Protein AF-A0A1A9NJ94-F1 (afdb_monomer)

Structure (mmCIF, N/CA/C/O backbone):
data_AF-A0A1A9NJ94-F1
#
_entry.id   AF-A0A1A9NJ94-F1
#
loop_
_atom_site.group_PDB
_atom_site.id
_atom_site.type_symbol
_atom_site.label_atom_id
_atom_site.label_alt_id
_atom_site.label_comp_id
_atom_site.label_asym_id
_atom_site.label_entity_id
_atom_site.label_seq_id
_atom_site.pdbx_PDB_ins_code
_atom_site.Cartn_x
_atom_site.Cartn_y
_atom_site.Cartn_z
_atom_site.occupancy
_atom_site.B_iso_or_equiv
_atom_site.auth_seq_id
_atom_site.auth_comp_id
_atom_site.auth_asym_id
_atom_site.auth_atom_id
_atom_site.pdbx_PDB_model_num
ATOM 1 N N . MET A 1 1 ? -7.160 -4.532 -1.356 1.00 85.94 1 MET A N 1
ATOM 2 C CA . MET A 1 1 ? -7.025 -4.022 0.027 1.00 85.94 1 MET A CA 1
ATOM 3 C C . MET A 1 1 ? -8.215 -3.170 0.413 1.00 85.94 1 MET A C 1
ATOM 5 O O . MET A 1 1 ? -8.699 -2.399 -0.420 1.00 85.94 1 MET A O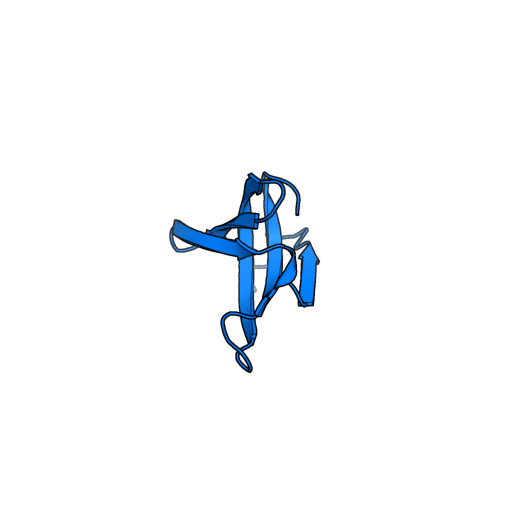 1
ATOM 9 N N . GLU A 1 2 ? -8.613 -3.263 1.677 1.00 89.38 2 GLU A N 1
ATOM 10 C CA . GLU A 1 2 ? -9.583 -2.379 2.326 1.00 89.38 2 GLU A CA 1
ATOM 11 C C . GLU A 1 2 ? -8.905 -1.519 3.399 1.00 89.38 2 GLU A C 1
ATOM 13 O O . GLU A 1 2 ? -7.971 -1.968 4.062 1.00 89.38 2 GLU A O 1
ATOM 18 N N . ILE A 1 3 ? -9.367 -0.276 3.564 1.00 92.69 3 ILE A N 1
A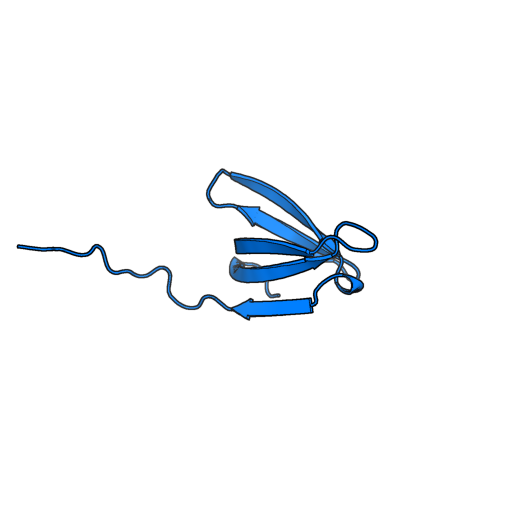TOM 19 C CA . ILE A 1 3 ? -8.804 0.664 4.543 1.00 92.69 3 ILE A CA 1
ATOM 20 C C . ILE A 1 3 ? -9.103 0.159 5.962 1.00 92.69 3 ILE A C 1
ATOM 22 O O . ILE A 1 3 ? -10.226 -0.233 6.260 1.00 92.69 3 ILE A O 1
ATOM 26 N N . GLY A 1 4 ? -8.098 0.186 6.837 1.00 89.19 4 GLY A N 1
ATOM 27 C CA . GLY A 1 4 ? -8.186 -0.235 8.237 1.00 89.19 4 GLY A CA 1
ATOM 28 C C . GLY A 1 4 ? -7.806 -1.696 8.486 1.00 89.19 4 GLY A C 1
ATOM 29 O O . GLY A 1 4 ? -7.474 -2.035 9.622 1.00 89.19 4 GLY A O 1
ATOM 30 N N . LYS A 1 5 ? -7.779 -2.534 7.443 1.00 91.56 5 LYS A N 1
ATOM 31 C CA . LYS A 1 5 ? -7.384 -3.945 7.529 1.00 91.56 5 LYS A CA 1
ATOM 32 C C . LYS A 1 5 ? -5.875 -4.149 7.359 1.00 91.56 5 LYS A C 1
ATOM 34 O O . LYS A 1 5 ? -5.178 -3.290 6.808 1.00 91.56 5 LYS A O 1
ATOM 39 N N . PHE A 1 6 ? -5.396 -5.299 7.833 1.00 92.19 6 PHE A N 1
ATOM 40 C CA . PHE A 1 6 ? -3.998 -5.719 7.765 1.00 92.19 6 PHE A CA 1
ATOM 41 C C . PHE A 1 6 ? -3.793 -6.756 6.668 1.00 92.19 6 PHE A C 1
ATOM 43 O O . PHE A 1 6 ? -4.633 -7.635 6.470 1.00 92.19 6 PHE A O 1
ATOM 50 N N . TYR A 1 7 ? -2.667 -6.651 5.972 1.00 92.19 7 TYR A N 1
ATOM 51 C CA . TYR A 1 7 ? -2.332 -7.521 4.857 1.00 92.19 7 TYR A CA 1
ATOM 52 C C . TYR A 1 7 ? -0.849 -7.880 4.862 1.00 92.19 7 TYR A C 1
ATOM 54 O O . TYR A 1 7 ? -0.015 -7.059 5.244 1.00 92.19 7 TYR A O 1
ATOM 62 N N . ASP A 1 8 ? -0.549 -9.072 4.359 1.00 93.06 8 ASP A N 1
ATOM 63 C CA . ASP A 1 8 ? 0.766 -9.437 3.849 1.00 93.06 8 ASP A CA 1
ATOM 64 C C . ASP A 1 8 ? 0.748 -9.248 2.330 1.00 93.06 8 ASP A C 1
ATOM 66 O O . ASP A 1 8 ? -0.209 -9.642 1.653 1.00 93.06 8 ASP A O 1
ATOM 70 N N . VAL A 1 9 ? 1.771 -8.591 1.793 1.00 92.56 9 VAL A N 1
ATOM 71 C CA . VAL A 1 9 ? 1.813 -8.156 0.395 1.00 92.56 9 VAL A CA 1
ATOM 72 C C . VAL A 1 9 ? 3.166 -8.471 -0.206 1.00 92.56 9 VAL A C 1
ATOM 74 O O . VAL A 1 9 ? 4.189 -8.053 0.332 1.00 92.56 9 VAL A O 1
ATOM 77 N N . ALA A 1 10 ? 3.162 -9.128 -1.359 1.00 93.69 10 ALA A N 1
ATOM 78 C CA . ALA A 1 10 ? 4.330 -9.258 -2.218 1.00 93.69 10 ALA A CA 1
ATOM 79 C C . ALA A 1 10 ? 4.158 -8.340 -3.431 1.00 93.69 10 ALA A C 1
ATOM 81 O O . ALA A 1 10 ? 3.138 -8.420 -4.123 1.00 93.69 10 ALA A O 1
ATOM 82 N N . PHE A 1 11 ? 5.124 -7.463 -3.694 1.00 92.88 11 PHE A N 1
ATOM 83 C CA . PHE A 1 11 ? 5.047 -6.523 -4.812 1.00 92.88 11 PHE A CA 1
ATOM 84 C C . PHE A 1 11 ? 6.403 -6.265 -5.459 1.00 92.88 11 PHE A C 1
ATOM 86 O O . PHE A 1 11 ? 7.448 -6.353 -4.819 1.00 92.88 11 PHE A O 1
ATOM 93 N N . ALA A 1 12 ? 6.377 -5.926 -6.744 1.00 91.62 12 ALA A N 1
ATOM 94 C CA . ALA A 1 12 ? 7.562 -5.538 -7.490 1.00 91.62 12 ALA A CA 1
ATOM 95 C C . ALA A 1 12 ? 7.977 -4.103 -7.146 1.00 91.62 12 ALA A C 1
ATOM 97 O O . ALA A 1 12 ? 7.155 -3.183 -7.178 1.00 91.62 12 ALA A O 1
ATOM 98 N N . THR A 1 13 ? 9.266 -3.890 -6.897 1.00 86.38 13 THR A N 1
ATOM 99 C CA . THR A 1 13 ? 9.858 -2.541 -6.818 1.00 86.38 13 THR A CA 1
ATOM 100 C C . THR A 1 13 ? 10.910 -2.263 -7.879 1.00 86.38 13 THR A C 1
ATOM 102 O O . THR A 1 13 ? 11.283 -1.108 -8.079 1.00 86.38 13 THR A O 1
ATOM 105 N N . GLY A 1 14 ? 11.298 -3.284 -8.642 1.00 83.00 14 GLY A N 1
ATOM 106 C CA . GLY A 1 14 ? 12.214 -3.176 -9.770 1.00 83.00 14 GLY A CA 1
ATOM 107 C C . GLY A 1 14 ? 11.879 -4.175 -10.874 1.00 83.00 14 GLY A C 1
ATOM 108 O O . GLY A 1 14 ? 10.899 -4.912 -10.796 1.00 83.00 14 GLY A O 1
ATOM 109 N N . ARG A 1 15 ? 12.719 -4.229 -11.917 1.00 76.75 15 ARG A N 1
ATOM 110 C CA . ARG A 1 15 ? 12.533 -5.173 -13.041 1.00 76.75 15 ARG A CA 1
ATOM 111 C C . ARG A 1 15 ? 12.627 -6.645 -12.621 1.00 76.75 15 ARG A C 1
ATOM 113 O O . ARG A 1 15 ? 12.069 -7.487 -13.311 1.00 76.75 15 ARG A O 1
ATOM 120 N N . TYR A 1 16 ? 13.322 -6.937 -11.521 1.00 84.44 16 TYR A N 1
ATOM 121 C CA . TYR A 1 16 ? 13.558 -8.299 -11.026 1.00 84.44 16 TYR A CA 1
ATOM 122 C C . TYR A 1 16 ? 13.487 -8.402 -9.496 1.00 84.44 16 TYR A C 1
ATOM 124 O O . TYR A 1 16 ? 13.883 -9.414 -8.926 1.00 84.44 16 TYR A O 1
ATOM 132 N N . GLU A 1 17 ? 13.014 -7.351 -8.826 1.00 88.94 17 GLU A N 1
ATOM 133 C CA . GLU A 1 17 ? 13.014 -7.258 -7.367 1.00 88.94 17 GLU A CA 1
ATOM 134 C C . GLU A 1 17 ? 11.584 -7.361 -6.852 1.00 88.94 17 GLU A C 1
ATOM 136 O O . GLU A 1 17 ? 10.726 -6.551 -7.215 1.00 88.94 17 GLU A O 1
ATOM 141 N N . ILE A 1 18 ? 11.351 -8.373 -6.015 1.00 89.50 18 ILE A N 1
ATOM 142 C CA . ILE A 1 18 ? 10.095 -8.595 -5.305 1.00 89.50 18 ILE A CA 1
ATOM 143 C C . ILE A 1 18 ? 10.358 -8.298 -3.832 1.00 89.50 18 ILE A C 1
ATOM 145 O O . ILE A 1 18 ? 11.184 -8.956 -3.198 1.00 89.50 18 ILE A O 1
ATOM 149 N N . GLU A 1 19 ? 9.652 -7.312 -3.294 1.00 91.19 19 GLU A N 1
ATOM 150 C CA . GLU A 1 19 ? 9.638 -7.007 -1.869 1.00 91.19 19 GLU A CA 1
ATOM 151 C C . GLU A 1 19 ? 8.422 -7.651 -1.200 1.00 91.19 19 GLU A C 1
ATOM 153 O O . GLU A 1 19 ? 7.355 -7.805 -1.802 1.00 91.19 19 GLU A O 1
ATOM 158 N N . TYR A 1 20 ? 8.594 -8.000 0.075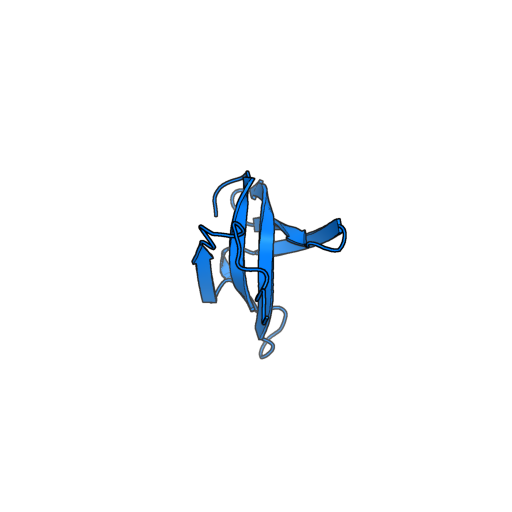 1.00 91.06 20 TYR A N 1
ATOM 159 C CA . TYR A 1 20 ? 7.563 -8.604 0.908 1.00 91.06 20 TYR A CA 1
ATOM 160 C C . TYR A 1 20 ? 7.326 -7.732 2.133 1.00 91.06 20 TYR A C 1
ATOM 162 O O . TYR A 1 20 ? 8.241 -7.447 2.903 1.00 91.06 20 TYR A O 1
ATOM 170 N N . GLU A 1 21 ? 6.078 -7.337 2.323 1.00 89.69 21 GLU A N 1
ATOM 171 C CA . GLU A 1 21 ? 5.625 -6.524 3.441 1.00 89.69 21 GLU A CA 1
ATOM 172 C C . GLU A 1 21 ? 4.635 -7.330 4.263 1.00 89.69 21 GLU A C 1
ATOM 174 O O . GLU A 1 21 ? 3.595 -7.733 3.748 1.00 89.69 21 GLU A O 1
ATOM 179 N N . GLN A 1 22 ? 4.948 -7.556 5.536 1.00 91.06 22 GLN A N 1
ATOM 180 C CA . GLN A 1 22 ? 4.113 -8.353 6.429 1.00 91.06 22 GLN A CA 1
ATOM 181 C C . GLN A 1 22 ? 3.394 -7.471 7.448 1.00 91.06 22 GLN A C 1
ATOM 183 O O . GLN A 1 22 ? 3.975 -6.535 8.003 1.00 91.06 22 GLN A O 1
ATOM 188 N N . GLY A 1 23 ? 2.122 -7.773 7.701 1.00 89.50 23 GLY A N 1
ATOM 189 C CA . GLY A 1 23 ? 1.315 -7.109 8.721 1.00 89.50 23 GLY A CA 1
ATOM 190 C C . GLY A 1 23 ? 1.133 -5.609 8.488 1.00 89.50 23 GLY A C 1
ATOM 191 O O . GLY A 1 23 ? 1.084 -4.838 9.450 1.00 89.50 23 GLY A O 1
ATOM 192 N N . VAL A 1 24 ? 1.041 -5.173 7.230 1.00 92.44 24 VAL A N 1
ATOM 193 C CA . VAL A 1 24 ? 0.874 -3.755 6.902 1.00 92.44 24 VAL A CA 1
ATOM 194 C C . VAL A 1 24 ? -0.592 -3.348 6.904 1.00 92.44 24 VAL A C 1
ATOM 196 O O . VAL A 1 24 ? -1.454 -4.028 6.347 1.00 92.44 24 VAL A O 1
ATOM 199 N N . GLN A 1 25 ? -0.890 -2.206 7.519 1.00 93.94 25 GLN A N 1
ATOM 200 C CA . GLN A 1 25 ? -2.245 -1.673 7.582 1.00 93.94 25 GLN A CA 1
ATOM 201 C C . GLN A 1 25 ? -2.521 -0.773 6.382 1.00 93.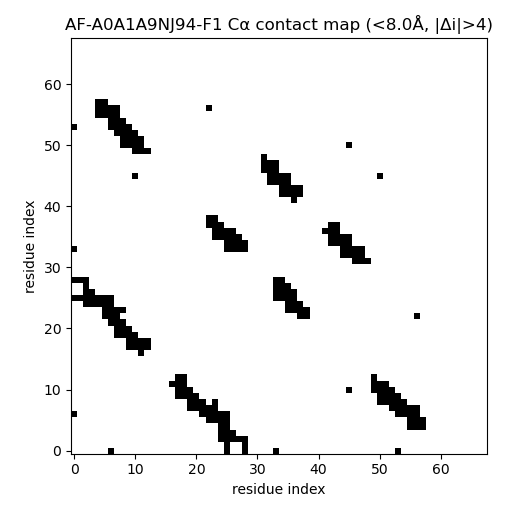94 25 GLN A C 1
ATOM 203 O O . GLN A 1 25 ? -1.803 0.201 6.158 1.00 93.94 25 GLN A O 1
ATOM 208 N N . CYS A 1 26 ? -3.592 -1.022 5.632 1.00 93.31 26 CYS A N 1
ATOM 209 C CA . CYS A 1 26 ? -3.990 -0.100 4.572 1.00 93.31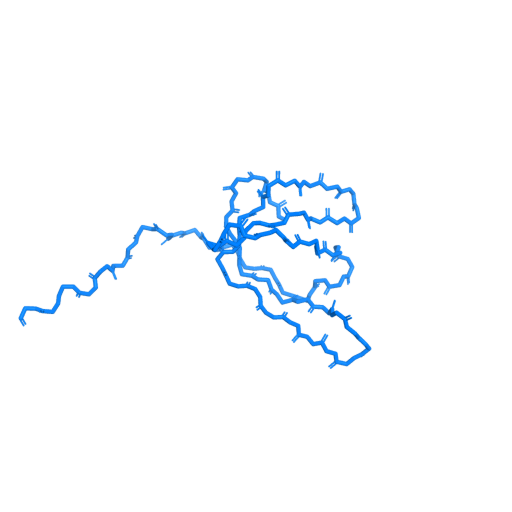 26 CYS A CA 1
ATOM 210 C C . CYS A 1 26 ? -4.598 1.172 5.183 1.00 93.31 26 CYS A C 1
ATOM 212 O O . CYS A 1 26 ? -5.637 1.118 5.838 1.00 93.31 26 CYS A O 1
ATOM 214 N N . ILE A 1 27 ? -3.968 2.328 4.962 1.00 94.44 27 ILE A N 1
ATOM 215 C CA . ILE A 1 27 ? -4.433 3.621 5.496 1.00 94.44 27 ILE A CA 1
ATOM 216 C C . ILE A 1 27 ? -5.118 4.485 4.438 1.00 94.44 27 ILE A C 1
ATOM 218 O O . ILE A 1 27 ? -5.916 5.358 4.768 1.00 94.44 27 ILE A O 1
ATOM 222 N N . LYS A 1 28 ? -4.808 4.269 3.156 1.00 94.50 28 LYS A N 1
ATOM 223 C CA . LYS A 1 28 ? -5.422 5.006 2.051 1.00 94.50 28 LYS A CA 1
ATOM 224 C C . LYS A 1 28 ? -5.472 4.142 0.802 1.00 94.50 28 LYS A C 1
ATOM 226 O O . LYS A 1 28 ? -4.487 3.499 0.446 1.00 94.50 28 LYS A O 1
ATOM 231 N N . LYS A 1 29 ? -6.597 4.205 0.095 1.00 93.94 29 LYS A N 1
ATOM 232 C CA . LYS A 1 29 ? -6.789 3.576 -1.210 1.00 93.94 29 LYS A CA 1
ATOM 233 C C . LYS A 1 29 ? -6.944 4.651 -2.278 1.00 93.94 29 LYS A C 1
ATOM 235 O O . LYS A 1 29 ? -7.730 5.580 -2.119 1.00 93.94 29 LYS A O 1
ATOM 240 N N . THR A 1 30 ? -6.187 4.518 -3.357 1.00 92.25 30 THR A N 1
ATOM 241 C CA . THR A 1 30 ? -6.368 5.281 -4.596 1.00 92.25 30 THR A CA 1
ATOM 242 C C . THR A 1 30 ? -6.626 4.302 -5.745 1.00 92.25 30 THR A C 1
ATOM 244 O O . THR A 1 30 ? -6.392 3.102 -5.571 1.00 92.25 30 THR A O 1
ATOM 247 N N . PRO A 1 31 ? -7.103 4.770 -6.912 1.00 90.75 31 PRO A N 1
ATOM 248 C CA . PRO A 1 31 ? -7.385 3.885 -8.042 1.00 90.75 31 PRO A CA 1
ATOM 249 C C . PRO A 1 31 ? -6.167 3.083 -8.512 1.00 90.75 31 PRO A C 1
ATOM 251 O O . PRO A 1 31 ? -6.326 1.937 -8.901 1.00 90.75 31 PRO A O 1
ATOM 254 N N . LEU A 1 32 ? -4.960 3.655 -8.425 1.00 92.38 32 LEU A N 1
ATOM 255 C CA . LEU A 1 32 ? -3.730 3.048 -8.954 1.00 92.38 32 LEU A CA 1
ATOM 256 C C . LEU A 1 32 ? -2.779 2.523 -7.870 1.00 92.38 32 LEU A C 1
ATOM 258 O O . LEU A 1 32 ? -1.852 1.775 -8.165 1.00 92.38 32 LEU A O 1
ATOM 262 N N . SER A 1 33 ? -2.966 2.921 -6.611 1.00 93.31 33 SER A N 1
ATOM 263 C CA . SER A 1 33 ? -2.045 2.560 -5.528 1.00 93.31 33 SER A CA 1
ATOM 264 C C . SER A 1 33 ? -2.713 2.506 -4.158 1.00 93.31 33 SER A C 1
ATOM 266 O O . SER A 1 33 ? -3.740 3.145 -3.902 1.00 93.31 33 SER A O 1
ATOM 268 N N . TYR A 1 34 ? -2.091 1.770 -3.248 1.00 93.62 34 TYR A N 1
ATOM 269 C CA . TYR A 1 34 ? -2.441 1.701 -1.840 1.00 93.62 34 TYR A CA 1
ATOM 270 C C . TYR A 1 34 ? -1.332 2.326 -1.008 1.00 93.62 34 TYR A C 1
ATOM 272 O O . TYR A 1 34 ? -0.148 2.087 -1.241 1.00 93.62 34 TYR A O 1
ATOM 280 N N . ARG A 1 35 ? -1.714 3.111 -0.003 1.00 94.06 35 ARG A N 1
ATOM 281 C CA . ARG A 1 35 ? -0.789 3.550 1.035 1.00 94.06 35 ARG A CA 1
ATOM 282 C C . ARG A 1 35 ? -0.979 2.657 2.242 1.00 94.06 35 ARG A C 1
ATOM 284 O O . ARG A 1 35 ? -2.078 2.594 2.799 1.00 94.06 35 ARG A O 1
ATOM 291 N N . VAL A 1 36 ? 0.094 1.991 2.630 1.00 93.50 36 VAL A N 1
ATOM 292 C CA . VAL A 1 36 ? 0.121 1.089 3.773 1.00 93.50 36 VAL A CA 1
ATOM 293 C C . VAL A 1 36 ? 1.027 1.650 4.861 1.00 93.50 36 VAL A C 1
ATOM 295 O O . VAL A 1 36 ? 1.971 2.391 4.577 1.00 93.50 36 VAL A O 1
ATOM 298 N N . LYS A 1 37 ? 0.714 1.344 6.113 1.00 94.25 37 LYS A N 1
ATOM 299 C CA . LYS A 1 37 ? 1.485 1.715 7.295 1.00 94.25 37 LYS A CA 1
ATOM 300 C C . LYS A 1 37 ? 2.038 0.443 7.931 1.00 94.25 37 LYS A C 1
ATOM 302 O O . LYS A 1 37 ? 1.277 -0.487 8.188 1.00 94.25 37 LYS A O 1
ATOM 307 N N . ARG A 1 38 ? 3.346 0.413 8.173 1.00 91.88 38 ARG A N 1
ATOM 308 C CA . ARG A 1 38 ? 4.029 -0.674 8.888 1.00 91.88 38 ARG A CA 1
ATOM 309 C C . ARG A 1 38 ? 3.836 -0.531 10.397 1.00 91.88 38 ARG A C 1
ATOM 311 O O . ARG A 1 38 ? 3.472 0.545 10.882 1.00 91.88 38 ARG A O 1
ATOM 318 N N . GLN A 1 39 ? 4.140 -1.591 11.144 1.00 86.25 39 GLN A N 1
ATOM 319 C CA . GLN A 1 39 ? 4.127 -1.550 12.611 1.00 86.25 39 GLN A CA 1
ATOM 320 C C . GLN A 1 39 ? 5.116 -0.518 13.174 1.00 86.25 39 GLN A C 1
ATOM 322 O O . GLN A 1 39 ? 4.792 0.157 14.147 1.00 86.25 39 GLN A O 1
ATOM 327 N N . ASP A 1 40 ? 6.240 -0.284 12.488 1.00 85.31 40 ASP A N 1
ATOM 328 C CA . ASP A 1 40 ? 7.238 0.739 12.847 1.00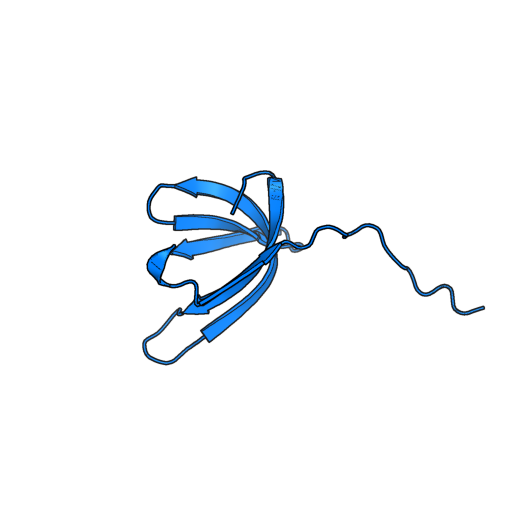 85.31 40 ASP A CA 1
ATOM 329 C C . ASP A 1 40 ? 6.750 2.187 12.652 1.00 85.31 40 ASP A C 1
ATOM 331 O O . ASP A 1 40 ? 7.495 3.145 12.843 1.00 85.31 40 ASP A O 1
ATOM 335 N N . GLY A 1 41 ? 5.510 2.386 12.198 1.00 87.56 41 GLY A N 1
ATOM 336 C CA . GLY A 1 41 ? 4.927 3.706 11.962 1.00 87.56 41 GLY A CA 1
ATOM 337 C C . GLY A 1 41 ? 5.293 4.335 10.617 1.00 87.56 41 GLY A C 1
ATOM 338 O O . GLY A 1 41 ? 4.663 5.318 10.219 1.00 87.56 41 GLY A O 1
ATOM 339 N N . THR A 1 42 ? 6.241 3.754 9.881 1.00 92.06 42 THR A N 1
ATOM 340 C CA . THR A 1 42 ? 6.581 4.172 8.516 1.00 92.06 42 THR A CA 1
ATOM 341 C C . THR A 1 42 ? 5.447 3.855 7.539 1.00 92.06 42 THR A C 1
ATOM 343 O O . THR A 1 42 ? 4.646 2.940 7.747 1.00 92.06 42 THR A O 1
ATOM 346 N N . THR A 1 43 ? 5.352 4.632 6.456 1.00 93.31 43 THR A N 1
ATOM 347 C CA . THR A 1 43 ? 4.348 4.410 5.403 1.00 93.31 43 THR A CA 1
ATOM 348 C C . THR A 1 43 ? 5.009 4.055 4.084 1.00 93.31 43 THR A C 1
ATOM 350 O O . THR A 1 43 ? 5.987 4.701 3.708 1.00 93.31 43 THR A O 1
ATOM 353 N N . ARG A 1 44 ? 4.427 3.110 3.347 1.00 90.94 44 ARG A N 1
ATOM 354 C CA . ARG A 1 44 ? 4.870 2.685 2.017 1.00 90.94 44 ARG A CA 1
ATOM 355 C C . ARG A 1 44 ? 3.739 2.870 1.008 1.00 90.94 44 ARG A C 1
ATOM 357 O O . ARG A 1 44 ? 2.560 2.743 1.345 1.00 90.94 44 ARG A O 1
ATOM 364 N N . LEU A 1 45 ? 4.103 3.217 -0.222 1.00 93.00 45 LEU A N 1
ATOM 365 C CA . LEU A 1 45 ? 3.187 3.274 -1.356 1.00 93.00 45 LEU A CA 1
ATOM 366 C C . LEU A 1 45 ? 3.378 2.005 -2.187 1.00 93.00 45 LEU A C 1
ATOM 368 O O . LEU A 1 45 ? 4.505 1.693 -2.556 1.00 93.00 45 LEU A O 1
ATOM 372 N N . ILE A 1 46 ? 2.288 1.300 -2.472 1.00 91.38 46 ILE A N 1
ATOM 373 C CA . ILE A 1 46 ? 2.284 0.065 -3.258 1.00 91.38 46 ILE A CA 1
ATOM 374 C C . ILE A 1 46 ? 1.376 0.284 -4.468 1.00 91.38 46 ILE A C 1
ATOM 376 O O . ILE A 1 46 ? 0.197 0.604 -4.310 1.00 91.38 46 ILE A O 1
ATOM 380 N N . GLY A 1 47 ? 1.920 0.150 -5.676 1.00 92.69 47 GLY A N 1
ATOM 381 C CA . GLY A 1 47 ? 1.135 0.206 -6.911 1.00 92.69 47 GLY A CA 1
ATOM 382 C C . GLY A 1 47 ? 0.274 -1.044 -7.058 1.00 92.69 47 GLY A C 1
ATOM 383 O O . GLY A 1 47 ? 0.757 -2.137 -6.798 1.00 92.69 47 GLY A O 1
ATOM 384 N N . GLN A 1 48 ? -0.987 -0.899 -7.469 1.00 90.31 48 GLN A N 1
ATOM 385 C CA . GLN A 1 48 ? -1.891 -2.042 -7.659 1.00 90.31 48 GLN A CA 1
ATOM 386 C C . GLN A 1 48 ? -1.362 -3.047 -8.682 1.00 90.31 48 GLN A C 1
ATOM 388 O O . GLN A 1 48 ? -1.432 -4.245 -8.443 1.00 90.31 48 GLN A O 1
ATOM 393 N N . ASP A 1 49 ? -0.804 -2.538 -9.778 1.00 91.06 49 ASP A N 1
ATOM 394 C CA . ASP A 1 49 ? -0.254 -3.331 -10.881 1.00 91.06 49 ASP A CA 1
ATOM 395 C C . ASP A 1 49 ? 1.003 -4.124 -10.483 1.00 91.06 49 ASP A C 1
ATOM 397 O O . ASP A 1 49 ? 1.316 -5.153 -11.066 1.00 91.06 49 ASP A O 1
ATOM 401 N N . ALA A 1 50 ? 1.704 -3.668 -9.442 1.00 90.62 50 ALA A N 1
ATOM 402 C CA . ALA A 1 50 ? 2.930 -4.296 -8.970 1.00 90.62 50 ALA A CA 1
ATOM 403 C C . ALA A 1 50 ? 2.685 -5.417 -7.947 1.00 90.62 50 ALA A C 1
ATOM 405 O O . ALA A 1 50 ? 3.648 -6.052 -7.528 1.00 90.62 50 ALA A O 1
ATOM 406 N N . ILE A 1 51 ? 1.447 -5.637 -7.491 1.00 91.69 51 ILE A N 1
ATOM 407 C CA . ILE A 1 51 ? 1.137 -6.634 -6.457 1.00 91.69 51 ILE A CA 1
ATOM 408 C C . ILE A 1 51 ? 1.036 -8.016 -7.094 1.00 91.69 51 ILE A C 1
ATOM 410 O O . ILE A 1 51 ? 0.172 -8.257 -7.932 1.00 91.69 51 ILE A O 1
ATOM 414 N N . PHE A 1 52 ? 1.871 -8.938 -6.627 1.00 90.12 52 PHE A N 1
ATOM 415 C CA . PHE A 1 52 ? 1.816 -10.346 -7.010 1.00 90.12 52 PHE A CA 1
ATOM 416 C C . PHE A 1 52 ? 0.913 -11.148 -6.082 1.00 90.12 52 PHE A C 1
ATOM 418 O O . PHE A 1 52 ? 0.112 -11.960 -6.537 1.00 90.12 52 PHE A O 1
ATOM 425 N N . GLU A 1 53 ? 1.030 -10.909 -4.776 1.00 91.00 53 GLU A N 1
ATOM 426 C CA . GLU A 1 53 ? 0.268 -11.629 -3.764 1.00 91.00 53 GLU A CA 1
ATOM 427 C C . GLU A 1 53 ? -0.248 -10.665 -2.702 1.00 91.00 53 GLU A C 1
ATOM 429 O O . GLU A 1 53 ? 0.440 -9.732 -2.281 1.00 91.00 53 GLU A O 1
ATOM 434 N N . LEU A 1 54 ? -1.489 -10.894 -2.279 1.00 91.31 54 LEU A N 1
ATOM 435 C CA . LEU A 1 54 ? -2.160 -10.119 -1.252 1.00 91.31 54 LEU A CA 1
ATOM 436 C C . LEU A 1 54 ? -2.949 -11.068 -0.365 1.00 91.31 54 LEU A C 1
ATOM 438 O O . LEU A 1 54 ? -3.937 -11.664 -0.796 1.00 91.31 54 LEU A O 1
ATOM 442 N N . LYS A 1 55 ? -2.527 -11.170 0.891 1.00 92.62 55 LYS A N 1
ATOM 443 C CA . LYS A 1 55 ? -3.154 -12.026 1.890 1.00 92.62 55 LYS A CA 1
ATOM 444 C C . LYS A 1 55 ? -3.678 -11.172 3.030 1.00 92.62 55 LYS A C 1
ATOM 446 O O . LYS A 1 55 ? -2.934 -10.411 3.636 1.00 92.62 55 LYS A O 1
ATOM 451 N N . GLU A 1 56 ? -4.975 -11.261 3.306 1.00 91.75 56 GLU A N 1
ATOM 452 C CA . GLU A 1 56 ? -5.566 -10.569 4.452 1.00 91.75 56 GLU A CA 1
ATOM 453 C C . GLU A 1 56 ? -5.156 -11.265 5.749 1.00 91.75 56 GLU A C 1
ATOM 455 O O . GLU A 1 56 ? -5.364 -12.468 5.914 1.00 91.75 56 GLU A O 1
ATOM 460 N N . VAL A 1 57 ? -4.587 -10.501 6.677 1.00 88.25 57 VAL A N 1
ATOM 461 C CA . VAL A 1 57 ? -4.199 -10.992 7.999 1.00 88.25 57 VAL A CA 1
ATOM 462 C C . VAL A 1 57 ? -5.336 -10.678 8.962 1.00 88.25 57 VAL A C 1
ATOM 464 O O . VAL A 1 57 ? -5.350 -9.659 9.655 1.00 88.25 57 VAL A O 1
ATOM 467 N N . VAL A 1 58 ? -6.332 -11.561 8.984 1.00 74.25 58 VAL A N 1
ATOM 468 C CA . VAL A 1 58 ? -7.429 -11.516 9.956 1.00 74.25 58 VAL A CA 1
ATOM 469 C C . VAL A 1 58 ? -6.967 -12.252 11.211 1.00 74.25 58 VAL A C 1
ATOM 471 O O . VAL A 1 58 ? -7.196 -13.450 11.340 1.00 74.25 58 VAL A O 1
ATOM 474 N N . GLY A 1 59 ? -6.247 -11.579 12.115 1.00 58.88 59 GLY A N 1
ATOM 475 C CA . GLY A 1 59 ? -5.816 -12.270 13.337 1.00 58.88 59 GLY A CA 1
ATOM 476 C C . GLY A 1 59 ? -4.599 -11.761 14.098 1.00 58.88 59 GLY A C 1
ATOM 477 O O . GLY A 1 59 ? -3.980 -12.563 14.786 1.00 58.88 59 GLY A O 1
ATOM 478 N N . LEU A 1 60 ? -4.279 -10.462 14.118 1.00 56.38 60 LEU A N 1
ATOM 479 C CA . LEU A 1 60 ? -3.382 -9.922 15.164 1.00 56.38 60 LEU A CA 1
ATOM 480 C C . LEU A 1 60 ? -4.075 -9.856 16.550 1.00 56.38 60 LEU A C 1
ATOM 482 O O . LEU A 1 60 ? -3.920 -8.908 17.314 1.00 56.38 60 LEU A O 1
ATOM 486 N N . ALA A 1 61 ? -4.818 -10.915 16.874 1.00 44.19 61 ALA A N 1
ATOM 487 C CA . ALA A 1 61 ? -5.173 -11.359 18.207 1.00 44.19 61 ALA A CA 1
ATOM 488 C C . ALA A 1 61 ? -4.503 -12.731 18.463 1.00 44.19 61 ALA A C 1
ATOM 490 O O . ALA A 1 61 ? -5.176 -13.751 18.501 1.00 44.19 61 ALA A O 1
ATOM 491 N N . SER A 1 62 ? -3.179 -12.685 18.700 1.00 43.25 62 SER A N 1
ATOM 492 C CA . SER A 1 62 ? -2.359 -13.609 19.525 1.00 43.25 62 SER A CA 1
ATOM 493 C C . SER A 1 62 ? -2.151 -15.079 19.055 1.00 43.25 62 SER A C 1
ATOM 495 O O . SER A 1 62 ? -2.931 -15.579 18.254 1.00 43.25 62 SER A O 1
ATOM 497 N N . PRO A 1 63 ? -1.070 -15.777 19.492 1.00 49.72 63 PRO A N 1
ATOM 498 C CA . PRO A 1 63 ? -0.684 -15.896 20.896 1.00 49.72 63 PRO A CA 1
ATOM 499 C C . PRO A 1 63 ? 0.725 -15.381 21.209 1.00 49.72 63 PRO A C 1
ATOM 501 O O . PRO A 1 63 ? 1.716 -15.748 20.581 1.00 49.72 63 PRO A O 1
ATOM 504 N N . ARG A 1 64 ? 0.826 -14.610 22.297 1.00 46.97 64 ARG A N 1
ATOM 505 C CA . ARG A 1 64 ? 1.947 -14.787 23.226 1.00 46.97 64 ARG A CA 1
ATOM 506 C C . ARG A 1 64 ? 2.062 -16.287 23.505 1.00 46.97 64 ARG A C 1
ATOM 508 O O . ARG A 1 64 ? 1.134 -16.868 24.061 1.00 46.97 64 ARG A O 1
ATOM 515 N N . ALA A 1 65 ? 3.168 -16.898 23.101 1.00 51.00 65 ALA A N 1
ATOM 516 C CA . ALA A 1 65 ? 3.575 -18.182 23.641 1.00 51.00 65 ALA A CA 1
ATOM 517 C C . ALA A 1 65 ? 3.893 -17.966 25.129 1.00 51.00 65 ALA A C 1
ATOM 519 O O . ALA A 1 65 ? 4.985 -17.532 25.488 1.00 51.00 65 ALA A O 1
ATOM 520 N N . ASP A 1 66 ? 2.886 -18.168 25.977 1.00 47.12 66 ASP A N 1
ATOM 521 C CA . ASP A 1 66 ? 3.068 -18.480 27.389 1.00 47.12 66 ASP A CA 1
ATOM 522 C C . ASP A 1 66 ? 3.624 -19.909 27.441 1.00 47.12 66 ASP A C 1
ATOM 524 O O . ASP A 1 66 ? 2.885 -20.885 27.315 1.00 47.12 66 ASP A O 1
ATOM 528 N N . THR A 1 67 ? 4.949 -20.029 27.500 1.00 54.91 67 THR A N 1
ATOM 529 C CA . THR A 1 67 ? 5.604 -21.293 27.838 1.00 54.91 67 THR A CA 1
ATOM 530 C C . THR A 1 67 ? 5.904 -21.244 29.327 1.00 54.91 67 THR A C 1
ATOM 532 O O . THR A 1 67 ? 6.765 -20.482 29.769 1.00 54.91 67 THR A O 1
ATOM 535 N N . ARG A 1 68 ? 5.118 -22.018 30.073 1.00 56.88 68 ARG A N 1
ATOM 536 C CA . ARG A 1 68 ? 5.251 -22.289 31.503 1.00 56.88 68 ARG A CA 1
ATOM 537 C C . ARG A 1 68 ? 6.416 -23.230 31.797 1.00 56.88 68 ARG A C 1
ATOM 539 O O . ARG A 1 68 ? 6.686 -24.104 30.943 1.00 56.88 68 ARG A O 1
#

Foldseek 3Di:
DDAQFFKWWWFDPDPPDIDIAHGWGFHDDDPFWTWTAHPVRDIDIGGPVGTPDIGTDPDPPDDPPPDD

R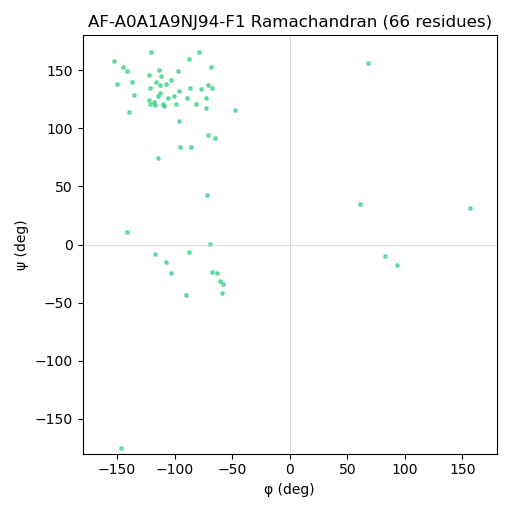adius of gyration: 13.42 Å; Cα contacts (8 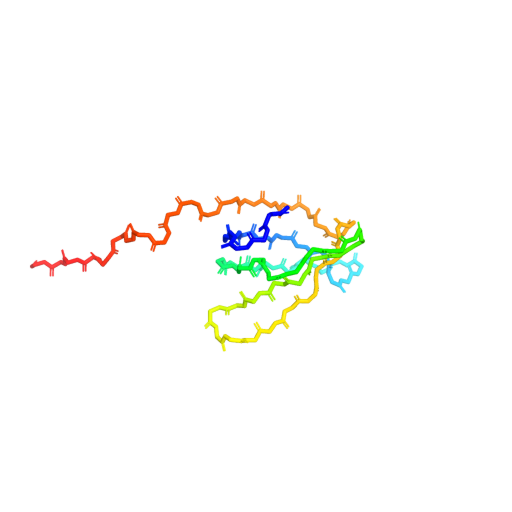Å, |Δi|>4): 128; chains: 1; bounding box: 23×28×44 Å

pLDDT: mean 84.73, std 14.62, range [43.25, 94.5]

Secondary structure (DSSP, 8-state):
--TT-EEEEEEESSSS-EEEEEEEEEEEE-SSEEEEE-TTS-EEEEEGGGEEEEEE------------

Solvent-accessible surface area (backbone atoms only — not comparable to full-atom values): 4183 Å² total; per-residue (Å²): 140,55,71,78,42,34,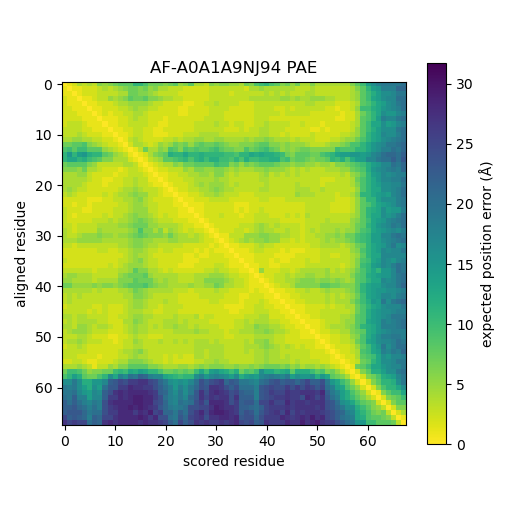27,34,38,33,29,50,82,52,99,88,40,75,47,77,44,72,65,24,29,27,75,42,81,53,99,62,33,36,35,29,33,40,87,87,70,50,73,49,80,43,49,58,89,34,51,78,45,79,42,78,53,88,59,97,73,72,79,81,83,82,80,128

Mean predicted aligned error: 7.31 Å

Nearest PDB structures (foldseek):
  2rd1-assembly2_B  TM=5.987E-01  e=1.212E-01  Salmonella enterica subsp. enterica serovar Typhimurium str. LT2
  7pel-assembly1_D  TM=5.475E-01  e=1.792E-01  Simian T-lymphotropic virus 1
  6yal-assembly1_G  TM=4.790E-01  e=6.480E-01  Oryctolagus cuniculus
  7mq9-assembly1_L4  TM=4.866E-01  e=1.133E+00  Homo sapiens
  7syx-assembly1_F  TM=4.867E-01  e=1.584E+00  Oryctolagus cuniculus

Sequence (68 aa):
MEIGKFYDVAFATGRYEIEYEQGVQCIKKTPLSYRVKRQDGTTRLIGQDAIFELKEVVGLASPRADTR